Protein AF-A0A453NDW8-F1 (afdb_monomer_lite)

Radius of gyration: 15.35 Å; chains: 1; bounding box: 38×20×44 Å

Structure (mmCIF, N/CA/C/O backbone):
data_AF-A0A453NDW8-F1
#
_entry.id   AF-A0A453NDW8-F1
#
loop_
_atom_site.group_PDB
_atom_site.id
_atom_site.type_symbol
_atom_site.label_atom_id
_atom_site.label_alt_id
_atom_site.label_comp_id
_atom_site.label_asym_id
_atom_site.label_entity_id
_atom_site.label_seq_id
_atom_site.pdbx_PDB_ins_code
_atom_site.Cartn_x
_atom_site.Cartn_y
_atom_site.Cartn_z
_atom_site.occupancy
_atom_site.B_iso_or_equiv
_atom_site.auth_seq_id
_atom_site.auth_comp_id
_atom_site.auth_asym_id
_atom_site.auth_atom_id
_atom_site.pdbx_PDB_model_num
ATOM 1 N N . ALA A 1 1 ? 6.909 -2.453 -19.225 1.00 64.81 1 ALA A N 1
ATOM 2 C CA . ALA A 1 1 ? 7.171 -2.647 -17.778 1.00 64.81 1 ALA A CA 1
ATOM 3 C C . ALA A 1 1 ? 6.118 -1.979 -16.886 1.00 64.81 1 ALA A C 1
ATOM 5 O O . ALA A 1 1 ? 5.568 -2.661 -16.033 1.00 64.81 1 ALA A O 1
ATOM 6 N N . TYR A 1 2 ? 5.792 -0.692 -17.086 1.00 78.62 2 TYR A N 1
ATOM 7 C CA . TYR A 1 2 ? 4.816 0.032 -16.247 1.00 78.62 2 TYR A CA 1
ATOM 8 C C . TYR A 1 2 ? 3.424 -0.621 -16.190 1.00 78.62 2 TYR A C 1
ATOM 10 O O . TYR A 1 2 ? 2.855 -0.777 -15.115 1.00 78.62 2 TYR A O 1
ATOM 18 N N . THR A 1 3 ? 2.911 -1.078 -17.334 1.00 84.81 3 THR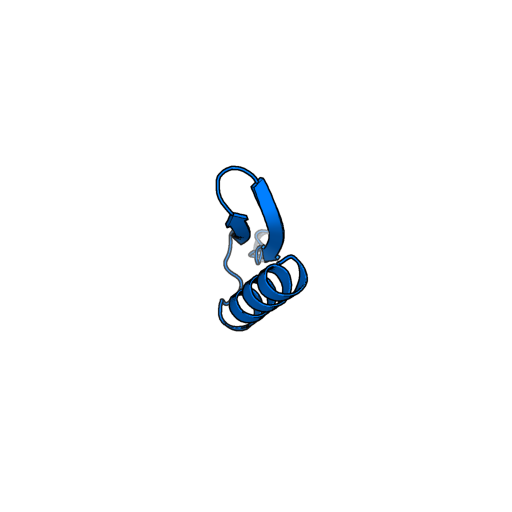 A N 1
ATOM 19 C CA . THR A 1 3 ? 1.608 -1.755 -17.439 1.00 84.81 3 THR A CA 1
ATOM 20 C C . THR A 1 3 ? 1.544 -3.046 -16.621 1.00 84.81 3 THR A C 1
ATOM 22 O O . THR A 1 3 ? 0.579 -3.265 -15.896 1.00 84.81 3 THR A O 1
ATOM 25 N N . VAL A 1 4 ? 2.601 -3.862 -16.673 1.00 87.19 4 VAL A N 1
ATOM 26 C CA . VAL A 1 4 ? 2.722 -5.107 -15.896 1.00 87.19 4 VAL A CA 1
ATOM 27 C C . VAL A 1 4 ? 2.845 -4.810 -14.401 1.00 87.19 4 VAL A C 1
ATOM 29 O O . VAL A 1 4 ? 2.159 -5.438 -13.600 1.00 87.19 4 VAL A O 1
ATOM 32 N N . GLY A 1 5 ? 3.660 -3.818 -14.023 1.00 87.88 5 GLY A N 1
ATOM 33 C CA . GLY A 1 5 ? 3.806 -3.391 -12.629 1.00 87.88 5 GLY A CA 1
ATOM 34 C C . GLY A 1 5 ? 2.484 -2.914 -12.028 1.00 87.88 5 GLY A C 1
ATOM 35 O O . GLY A 1 5 ? 2.130 -3.335 -10.933 1.00 87.88 5 GLY A O 1
ATOM 36 N N . ARG A 1 6 ? 1.712 -2.116 -12.777 1.00 88.81 6 ARG A N 1
ATOM 37 C CA . ARG A 1 6 ? 0.388 -1.639 -12.354 1.00 88.81 6 ARG A CA 1
ATOM 38 C C . ARG A 1 6 ? -0.629 -2.775 -12.223 1.00 88.81 6 ARG A C 1
ATOM 40 O O . ARG A 1 6 ? -1.355 -2.830 -11.238 1.00 88.81 6 ARG A O 1
ATOM 47 N N . ALA A 1 7 ? -0.662 -3.697 -13.185 1.00 91.38 7 ALA A N 1
ATOM 48 C CA . ALA A 1 7 ? -1.564 -4.846 -13.127 1.00 91.38 7 ALA A CA 1
ATOM 49 C C . ALA A 1 7 ? -1.251 -5.752 -11.923 1.00 91.38 7 ALA A C 1
ATOM 51 O O . ALA A 1 7 ? -2.157 -6.278 -11.282 1.00 91.38 7 ALA A O 1
ATOM 52 N N . LEU A 1 8 ? 0.032 -5.908 -11.585 1.00 90.50 8 LEU A N 1
ATOM 53 C CA . LEU A 1 8 ? 0.472 -6.676 -10.423 1.00 90.50 8 LEU A CA 1
ATOM 54 C C . LEU A 1 8 ? 0.089 -5.990 -9.105 1.00 90.50 8 LEU A C 1
ATOM 56 O O . LEU A 1 8 ? -0.463 -6.647 -8.224 1.00 90.50 8 LEU A O 1
ATOM 60 N N . THR A 1 9 ? 0.309 -4.675 -8.975 1.00 91.69 9 THR A N 1
ATOM 61 C CA . THR A 1 9 ? -0.098 -3.931 -7.770 1.00 91.69 9 THR A CA 1
ATOM 62 C C . THR A 1 9 ? -1.614 -3.935 -7.575 1.00 91.69 9 THR A C 1
ATOM 64 O O . THR A 1 9 ? -2.068 -4.053 -6.440 1.00 91.69 9 THR A O 1
ATOM 67 N N . GLN A 1 10 ? -2.396 -3.883 -8.659 1.00 91.19 10 GLN A N 1
ATOM 68 C CA . GLN A 1 10 ? -3.860 -3.977 -8.605 1.00 91.19 10 GLN A CA 1
ATOM 69 C C . GLN A 1 10 ? -4.343 -5.356 -8.151 1.00 91.19 10 GLN A C 1
ATOM 71 O O . GLN A 1 10 ? -5.139 -5.442 -7.221 1.00 91.19 10 GLN A O 1
ATOM 76 N N . LYS A 1 11 ? -3.802 -6.439 -8.723 1.00 91.62 11 LYS A N 1
ATOM 77 C CA . LYS A 1 11 ? -4.140 -7.806 -8.294 1.00 91.62 11 LYS A CA 1
ATOM 78 C C . LYS A 1 11 ? -3.837 -8.037 -6.811 1.00 91.62 11 LYS A C 1
ATOM 80 O O . LYS A 1 11 ? -4.640 -8.632 -6.102 1.00 91.62 11 LYS A O 1
ATOM 85 N N . LEU A 1 12 ? -2.703 -7.532 -6.317 1.00 90.75 12 LEU A N 1
ATOM 86 C CA . LEU A 1 12 ? -2.360 -7.621 -4.892 1.00 90.75 12 LEU A CA 1
ATOM 87 C C . LEU A 1 12 ? -3.327 -6.828 -4.009 1.00 90.75 12 LEU A C 1
ATOM 89 O O . LEU A 1 12 ? -3.660 -7.265 -2.912 1.00 90.75 12 LEU A O 1
ATOM 93 N N . LYS A 1 13 ? -3.803 -5.680 -4.488 1.00 88.94 13 LYS A N 1
ATOM 94 C CA . LYS A 1 13 ? -4.768 -4.848 -3.771 1.00 88.94 13 LYS A CA 1
ATOM 95 C C . LYS A 1 13 ? -6.145 -5.503 -3.637 1.00 88.94 13 LYS A C 1
ATOM 97 O O . LYS A 1 13 ? -6.813 -5.272 -2.637 1.00 88.94 13 LYS A O 1
ATOM 102 N N . GLU A 1 14 ? -6.561 -6.290 -4.625 1.00 90.06 14 GLU A N 1
ATOM 103 C CA . GLU A 1 14 ? -7.827 -7.037 -4.596 1.00 90.06 14 GLU A CA 1
ATOM 104 C C . GLU A 1 14 ? -7.757 -8.264 -3.680 1.00 90.06 14 GLU A C 1
ATOM 106 O O . GLU A 1 14 ? -8.727 -8.582 -2.998 1.00 90.06 14 GLU A O 1
ATOM 111 N N . LEU A 1 15 ? -6.603 -8.934 -3.633 1.00 92.12 15 LEU A N 1
ATOM 112 C CA . LEU A 1 15 ? -6.398 -10.125 -2.807 1.00 92.12 15 LEU A CA 1
ATOM 113 C C . LEU A 1 15 ? -6.188 -9.798 -1.322 1.00 92.12 15 LEU A C 1
ATOM 115 O O . LEU A 1 15 ? -6.566 -10.587 -0.457 1.00 92.12 15 LEU A O 1
ATOM 119 N N . ILE A 1 16 ? -5.554 -8.663 -1.014 1.00 88.19 16 ILE A N 1
ATOM 120 C CA . ILE A 1 16 ? -5.194 -8.297 0.359 1.00 88.19 16 ILE A CA 1
ATOM 121 C C . ILE A 1 16 ? -6.329 -7.481 0.998 1.00 88.19 16 ILE A C 1
ATOM 123 O O . ILE A 1 16 ? -6.613 -6.366 0.551 1.00 88.19 16 ILE A O 1
ATOM 127 N N . PRO A 1 17 ? -6.950 -7.962 2.091 1.00 90.31 17 PRO A N 1
ATOM 128 C CA . PRO A 1 17 ? -7.966 -7.198 2.799 1.00 90.31 17 PRO A CA 1
ATOM 129 C C . PRO A 1 17 ? -7.360 -5.979 3.505 1.00 90.31 17 PRO A C 1
ATOM 131 O O . PRO A 1 17 ? -6.211 -5.980 3.956 1.00 90.31 17 PRO A O 1
ATOM 134 N N . ARG A 1 18 ? -8.167 -4.924 3.648 1.00 90.88 18 ARG A N 1
ATOM 135 C CA . ARG A 1 18 ? -7.782 -3.713 4.383 1.00 90.88 18 ARG A CA 1
ATOM 136 C C . ARG A 1 18 ? -7.632 -4.023 5.874 1.00 90.88 18 ARG A C 1
ATOM 138 O O . ARG A 1 18 ? -8.485 -4.679 6.461 1.00 90.88 18 ARG A O 1
ATOM 145 N N . GLN A 1 19 ? -6.571 -3.503 6.486 1.00 91.12 19 GLN A N 1
ATOM 146 C CA . GLN A 1 19 ? -6.262 -3.696 7.907 1.00 91.12 19 GLN A CA 1
ATOM 147 C C . GLN A 1 19 ? -6.356 -2.369 8.674 1.00 91.12 19 GLN A C 1
ATOM 149 O O . GLN A 1 19 ? -6.57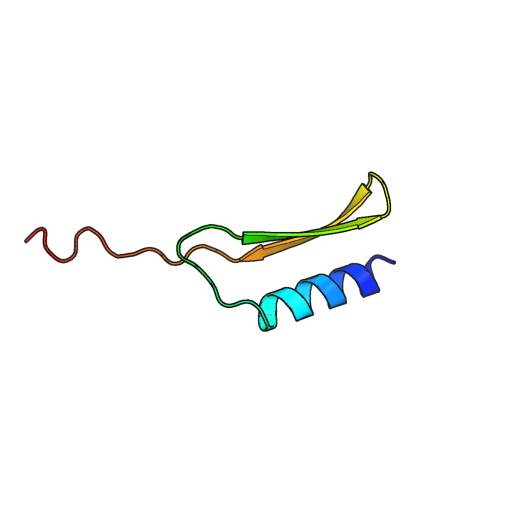7 -1.311 8.081 1.00 91.12 19 GLN A O 1
ATOM 154 N N . MET A 1 20 ? -6.180 -2.400 10.000 1.00 92.25 20 MET A N 1
ATOM 155 C CA . MET A 1 20 ? -6.211 -1.197 10.854 1.00 92.25 20 MET A CA 1
ATOM 156 C C . MET A 1 20 ? -4.998 -0.262 10.682 1.00 92.25 20 MET A C 1
ATOM 158 O O . MET A 1 20 ? -4.876 0.743 11.377 1.00 92.25 20 MET A O 1
ATOM 162 N N . PHE A 1 21 ? -4.109 -0.554 9.734 1.00 91.69 21 PHE A N 1
ATOM 163 C CA . PHE A 1 21 ? -2.964 0.273 9.376 1.00 91.69 21 PHE A CA 1
ATOM 164 C C . PHE A 1 21 ? -2.863 0.436 7.858 1.00 91.69 21 PHE A C 1
ATOM 166 O O . PHE A 1 21 ? -3.498 -0.279 7.081 1.00 91.69 21 PHE A O 1
ATOM 173 N N . LYS A 1 22 ? -2.089 1.435 7.429 1.00 91.44 22 LYS A N 1
ATOM 174 C CA . LYS A 1 22 ? -1.872 1.724 6.010 1.00 91.44 22 LYS A CA 1
ATOM 175 C C . LYS A 1 22 ? -0.921 0.683 5.426 1.00 91.44 22 LYS A C 1
ATOM 177 O O . LYS A 1 22 ? 0.176 0.512 5.946 1.00 91.44 22 LYS A O 1
ATOM 182 N N . ILE A 1 23 ? -1.316 0.050 4.324 1.00 93.06 23 ILE A N 1
ATOM 183 C CA . ILE A 1 23 ? -0.492 -0.952 3.635 1.00 93.06 23 ILE A CA 1
ATOM 184 C C . ILE A 1 23 ? -0.018 -0.351 2.305 1.00 93.06 23 ILE A C 1
ATOM 186 O O . ILE A 1 23 ? -0.838 -0.196 1.393 1.00 93.06 23 ILE A O 1
ATOM 190 N N . PRO A 1 24 ? 1.263 0.043 2.176 1.00 92.12 24 PRO A N 1
ATOM 191 C CA . PRO A 1 24 ? 1.840 0.437 0.897 1.00 92.12 24 PRO A CA 1
ATOM 192 C C . PRO A 1 24 ? 2.246 -0.802 0.085 1.00 92.12 24 PRO A C 1
ATOM 194 O O . PRO A 1 24 ? 2.913 -1.697 0.593 1.00 92.12 24 PRO A O 1
ATOM 197 N N . ILE A 1 25 ? 1.866 -0.839 -1.189 1.00 92.06 25 ILE A N 1
ATOM 198 C CA . ILE A 1 25 ? 2.223 -1.882 -2.154 1.00 92.06 25 ILE A CA 1
ATOM 199 C C . ILE A 1 25 ? 3.017 -1.210 -3.272 1.00 92.06 25 ILE A C 1
ATOM 201 O O . ILE A 1 25 ? 2.520 -0.303 -3.938 1.00 92.06 25 ILE A O 1
ATOM 205 N N . GLN A 1 26 ? 4.258 -1.639 -3.482 1.00 91.38 26 GLN A N 1
ATOM 206 C CA . GLN A 1 26 ? 5.158 -1.039 -4.465 1.00 91.38 26 GLN A CA 1
ATOM 207 C C . GLN A 1 26 ? 5.752 -2.115 -5.368 1.00 91.38 26 GLN A C 1
ATOM 209 O O . GLN A 1 26 ? 6.188 -3.161 -4.897 1.00 91.38 26 GLN A O 1
ATOM 214 N N . ALA A 1 27 ? 5.775 -1.845 -6.671 1.00 92.94 27 ALA A N 1
ATOM 215 C CA . ALA A 1 27 ? 6.488 -2.645 -7.653 1.00 92.94 27 ALA A CA 1
ATOM 216 C C . ALA A 1 27 ? 7.761 -1.900 -8.068 1.00 92.94 27 ALA A C 1
ATOM 218 O O . ALA A 1 27 ? 7.693 -0.803 -8.635 1.00 92.94 27 ALA A O 1
ATOM 219 N N . CYS A 1 28 ? 8.912 -2.513 -7.801 1.00 91.62 28 CYS A N 1
ATOM 220 C CA . CYS A 1 28 ? 10.235 -1.951 -8.062 1.00 91.62 28 CYS A CA 1
ATOM 221 C C . CYS A 1 28 ? 11.007 -2.840 -9.039 1.00 91.62 28 CYS A C 1
ATOM 223 O O . CYS A 1 28 ? 10.899 -4.063 -8.988 1.00 91.62 28 CYS A O 1
ATOM 225 N N . ILE A 1 29 ? 11.813 -2.228 -9.906 1.00 90.00 29 ILE A N 1
ATOM 226 C CA . ILE A 1 29 ? 12.852 -2.932 -10.666 1.00 90.00 29 ILE A CA 1
ATOM 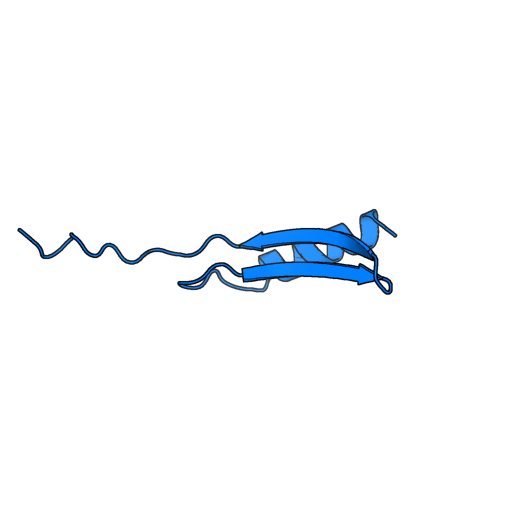227 C C . ILE A 1 29 ? 14.180 -2.270 -10.306 1.00 90.00 29 ILE A C 1
ATOM 229 O O . ILE A 1 29 ? 14.392 -1.087 -10.587 1.00 90.00 29 ILE A O 1
ATOM 233 N N . GLY A 1 30 ? 15.054 -3.022 -9.636 1.00 89.12 30 GLY A N 1
ATOM 234 C CA . GLY A 1 30 ? 16.267 -2.474 -9.028 1.00 89.12 30 GLY A CA 1
ATOM 235 C C . GLY A 1 30 ? 15.932 -1.386 -8.002 1.00 89.12 30 GLY A C 1
ATOM 236 O O . GLY A 1 30 ? 15.085 -1.586 -7.136 1.00 89.12 30 GLY A O 1
ATOM 237 N N . ALA A 1 31 ? 16.566 -0.217 -8.131 1.00 91.12 31 ALA A N 1
ATOM 238 C CA . ALA A 1 31 ? 16.364 0.926 -7.236 1.00 91.12 31 ALA A CA 1
ATOM 239 C C . ALA A 1 31 ? 15.171 1.831 -7.610 1.00 91.12 31 ALA A C 1
ATOM 241 O O . ALA A 1 31 ? 14.857 2.769 -6.878 1.00 91.12 31 ALA A O 1
ATOM 242 N N . LYS A 1 32 ? 14.507 1.596 -8.752 1.00 89.94 32 LYS A N 1
ATOM 243 C CA . LYS A 1 32 ? 13.427 2.464 -9.241 1.00 89.94 32 LYS A CA 1
ATOM 244 C C . LYS A 1 32 ? 12.054 1.856 -8.964 1.00 89.94 32 LYS A C 1
ATOM 246 O O . LYS A 1 32 ? 11.745 0.756 -9.425 1.00 89.94 32 LYS A O 1
ATOM 251 N N . VAL A 1 33 ? 11.202 2.624 -8.285 1.00 90.31 33 VAL A N 1
ATOM 252 C CA . VAL A 1 33 ? 9.774 2.315 -8.118 1.00 90.31 33 VAL A CA 1
ATOM 253 C C . VAL A 1 33 ? 9.045 2.614 -9.428 1.00 90.31 33 VAL A C 1
ATOM 255 O O . VAL A 1 33 ? 9.156 3.711 -9.975 1.00 90.31 33 VAL A O 1
ATOM 258 N N . ILE A 1 34 ? 8.312 1.634 -9.949 1.00 90.06 34 ILE A N 1
ATOM 259 C CA . ILE A 1 34 ? 7.608 1.728 -11.236 1.00 90.06 34 ILE A CA 1
ATOM 260 C C . ILE A 1 34 ? 6.105 1.890 -11.03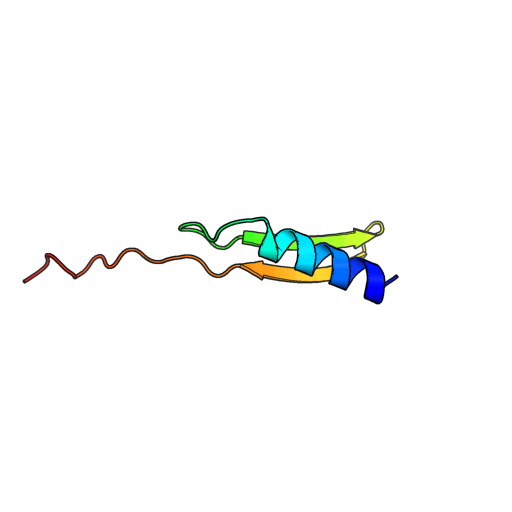0 1.00 90.06 34 ILE A C 1
ATOM 262 O O . ILE A 1 34 ? 5.476 2.628 -11.780 1.00 90.06 34 ILE A O 1
ATOM 266 N N . ALA A 1 35 ? 5.530 1.247 -10.015 1.00 91.00 35 ALA A N 1
ATOM 267 C CA . ALA A 1 35 ? 4.139 1.440 -9.616 1.00 91.00 35 ALA A CA 1
ATOM 268 C C . ALA A 1 35 ? 4.033 1.427 -8.087 1.00 91.00 35 ALA A C 1
ATOM 270 O O . ALA A 1 35 ? 4.748 0.681 -7.421 1.00 91.00 35 ALA A O 1
ATOM 271 N N . SER A 1 36 ? 3.154 2.258 -7.532 1.00 89.56 36 SER A N 1
ATOM 272 C CA . SER A 1 36 ? 2.907 2.343 -6.093 1.00 89.56 36 SER A CA 1
ATOM 273 C C . SER A 1 36 ? 1.416 2.534 -5.858 1.00 89.56 36 SER A C 1
ATOM 275 O O . SER A 1 36 ? 0.827 3.497 -6.344 1.00 89.56 36 SER A O 1
ATOM 277 N N . GLU A 1 37 ? 0.818 1.647 -5.077 1.00 90.06 37 GLU A N 1
ATOM 278 C CA . GLU A 1 37 ? -0.558 1.744 -4.602 1.00 90.06 37 GLU A CA 1
ATOM 279 C C . GLU A 1 37 ? -0.591 1.625 -3.077 1.00 90.06 37 GLU A C 1
ATOM 281 O O . GLU A 1 37 ? 0.320 1.087 -2.458 1.00 90.06 37 GLU A O 1
ATOM 286 N N . ALA A 1 38 ? -1.632 2.154 -2.440 1.00 90.94 38 ALA A N 1
ATOM 287 C CA . ALA A 1 38 ? -1.802 2.027 -0.998 1.00 90.94 38 ALA A CA 1
ATOM 288 C C . ALA A 1 38 ? -3.237 1.624 -0.660 1.00 90.94 38 ALA A C 1
ATOM 290 O O . ALA A 1 38 ? -4.194 2.147 -1.238 1.00 90.94 38 ALA A O 1
ATOM 291 N N . LEU A 1 39 ? -3.377 0.719 0.308 1.00 91.44 39 LEU A N 1
ATOM 292 C CA . LEU A 1 39 ? -4.645 0.419 0.960 1.00 91.44 39 LEU A CA 1
ATOM 293 C C . LEU A 1 39 ? -4.799 1.312 2.191 1.00 91.44 39 LEU A C 1
ATOM 295 O O . LEU A 1 39 ? -3.960 1.318 3.097 1.00 91.44 39 LEU A O 1
ATOM 299 N N . SER A 1 40 ? -5.887 2.080 2.211 1.00 90.69 40 SER A N 1
ATOM 300 C CA . SER A 1 40 ? -6.238 2.933 3.344 1.00 90.69 40 SER A CA 1
ATOM 301 C C . SER A 1 40 ? -6.600 2.091 4.563 1.00 90.69 40 SER A C 1
ATOM 303 O O . SER A 1 40 ? -7.366 1.129 4.454 1.00 90.69 40 SER A O 1
ATOM 305 N N . ALA A 1 41 ? -6.116 2.509 5.731 1.00 91.31 41 ALA A N 1
ATOM 306 C CA . ALA A 1 41 ? -6.439 1.867 6.997 1.00 91.31 41 ALA A CA 1
ATOM 307 C C . ALA A 1 41 ? -7.951 1.899 7.274 1.00 91.31 41 ALA A C 1
ATOM 309 O O . ALA A 1 41 ? -8.640 2.863 6.919 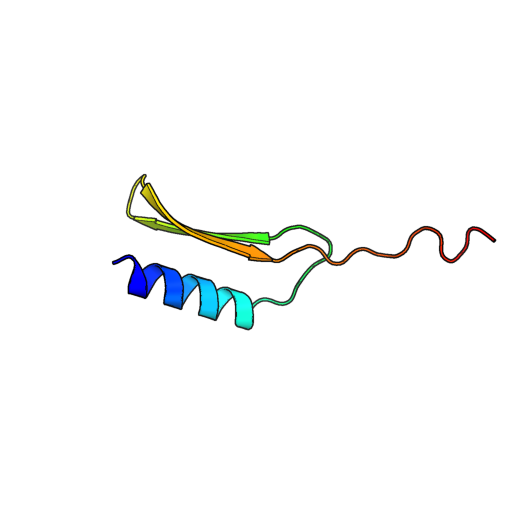1.00 91.31 41 ALA A O 1
ATOM 310 N N . ILE A 1 42 ? -8.461 0.855 7.917 1.00 92.12 42 ILE A N 1
ATOM 311 C CA . ILE A 1 42 ? -9.759 0.883 8.592 1.00 92.12 42 ILE A CA 1
ATOM 312 C C . ILE A 1 42 ? -9.542 1.551 9.949 1.00 92.12 42 ILE A C 1
ATOM 314 O O . ILE A 1 42 ? -8.569 1.254 10.639 1.00 92.12 42 ILE A O 1
ATOM 318 N N . ARG A 1 43 ? -10.429 2.468 10.331 1.00 89.56 43 ARG A N 1
ATOM 319 C CA . ARG A 1 43 ? -10.378 3.108 11.647 1.00 89.56 43 ARG A CA 1
ATOM 320 C C . ARG A 1 43 ? -11.457 2.508 12.526 1.00 89.56 43 ARG A C 1
ATOM 322 O O . ARG A 1 43 ? -12.602 2.393 12.101 1.00 89.56 43 ARG A O 1
ATOM 329 N N . LYS A 1 44 ? -11.081 2.142 13.747 1.00 89.56 44 LYS A N 1
ATOM 330 C CA . LYS A 1 44 ? -12.054 1.888 14.803 1.00 89.56 44 LYS A CA 1
ATOM 331 C C . LYS A 1 44 ? -12.608 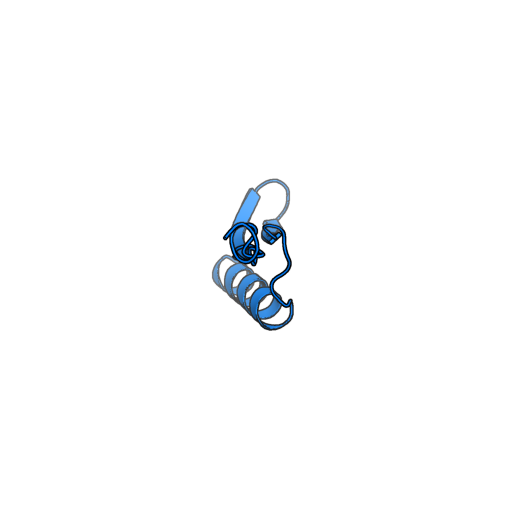3.233 15.255 1.00 89.56 44 LYS A C 1
ATOM 333 O O . LYS A 1 44 ? -11.830 4.161 15.472 1.00 89.56 44 LYS A O 1
ATOM 338 N N . ASP A 1 45 ? -13.922 3.330 15.393 1.00 86.56 45 ASP A N 1
ATOM 339 C CA . ASP A 1 45 ? -14.530 4.501 16.008 1.00 86.56 45 ASP A CA 1
ATOM 340 C C . ASP A 1 45 ? -14.292 4.443 17.523 1.00 86.56 45 ASP A C 1
ATOM 342 O O . ASP A 1 45 ? -14.741 3.533 18.223 1.00 86.56 45 ASP A O 1
ATOM 346 N N . VAL A 1 46 ? -13.448 5.355 17.999 1.00 87.62 46 VAL A N 1
ATOM 347 C CA . VAL A 1 46 ? -12.983 5.388 19.391 1.00 87.62 46 VAL A CA 1
ATOM 348 C C . VAL A 1 46 ? -13.939 6.192 20.272 1.00 87.62 46 VAL A C 1
ATOM 350 O O . VAL A 1 46 ? -13.932 6.011 21.485 1.00 87.62 46 VAL A O 1
ATOM 353 N N . LEU A 1 47 ? -14.774 7.045 19.670 1.00 86.06 47 LEU A N 1
ATOM 354 C CA . LEU A 1 47 ? -15.676 7.955 20.375 1.00 86.06 47 LEU A CA 1
ATOM 355 C C . LEU A 1 47 ? -17.056 7.342 20.640 1.00 86.06 47 LEU A C 1
ATOM 357 O O . LEU A 1 47 ? -17.835 7.908 21.401 1.00 86.06 47 LEU A O 1
ATOM 361 N N . SER A 1 48 ? -17.359 6.167 20.079 1.00 86.50 48 SER A N 1
ATOM 362 C CA . SER A 1 48 ? -18.701 5.566 20.137 1.00 86.50 48 SER A CA 1
ATOM 363 C C . SER A 1 48 ? -19.193 5.213 21.547 1.00 86.50 48 SER A C 1
ATOM 365 O O . SER A 1 48 ? -20.366 4.905 21.710 1.00 86.50 48 SER A O 1
ATOM 367 N N . LYS A 1 49 ? -18.312 5.192 22.555 1.00 79.00 49 LYS A N 1
ATOM 368 C CA . LYS A 1 49 ? -18.644 4.873 23.959 1.00 79.00 49 LYS A CA 1
ATOM 369 C C . LYS A 1 49 ? -18.374 6.033 24.923 1.00 79.00 49 LYS A C 1
ATOM 371 O O . LYS A 1 49 ? -18.356 5.824 26.130 1.00 79.00 49 LYS A O 1
ATOM 376 N N . CYS A 1 50 ? -18.081 7.220 24.397 1.00 80.62 50 CYS A N 1
ATOM 377 C CA . CYS A 1 50 ? -17.726 8.398 25.190 1.00 80.62 50 CYS A CA 1
ATOM 378 C C . CYS A 1 50 ? -18.935 9.293 25.529 1.00 80.62 50 CYS A C 1
ATOM 380 O O . CYS A 1 50 ? -18.726 10.433 25.938 1.00 80.62 50 CYS A O 1
ATOM 382 N N . TYR A 1 51 ? -20.160 8.779 25.370 1.00 66.44 51 TYR A N 1
ATOM 383 C CA . TYR A 1 51 ? -21.428 9.413 25.742 1.00 66.44 51 TYR A CA 1
ATOM 384 C C . TYR A 1 51 ? -22.278 8.449 26.566 1.00 66.44 51 TYR A C 1
ATOM 386 O O . TYR A 1 51 ? -22.251 7.238 26.239 1.00 66.44 51 TYR A O 1
#

Sequence (51 aa):
AYTVGRALTQKLKELIPRQMFKIPIQACIGAKVIASEALSAIRKDVLSKCY

Foldseek 3Di:
DLVVQVVVQVVVVVVDDAEQDKDKDFDDDPPDTSDIDIRDHDHDDPCPPVD

Organism: Aegilops tauschii subsp. strangulata (NCBI:txid200361)

InterPro domains:
  IPR006297 Elongation factor 4 [PTHR43512] (1-51)
  IPR013842 GTP-binding protein LepA, C-terminal [PF06421] (1-51)
  IPR038363 LepA, C-terminal domain superfamily [G3DSA:3.30.70.2570] (1-50)

pLDDT: mean 88.61, std 5.58, range [64.81, 93.06]

Secondary structure (DSSP, 8-state):
-HHHHHHHHHHHHHHSPP-SS-EEEEEEETTEEEEEEEEPPP---SSTT--